Protein AF-A0A9D9LV75-F1 (afdb_monomer_lite)

Sequence (83 aa):
MKKILFSIFIVAALVLTTASAAFANGADFVSGKITAKGVGAAPAFATNPAQAVALAKRAAILDAYRNLAEYVNGVNLDSETTV

Secondary structure (DSSP, 8-state):
-HHHHHHHHHHHHHHHHGGG-----S-BTTTTB-------PPPTT-SSHHHHHHHHHHHHHHHHHHHHHHHHHSS---TT---

Structure (mmCIF, N/CA/C/O backbone):
data_AF-A0A9D9LV75-F1
#
_entry.id   AF-A0A9D9LV75-F1
#
loop_
_atom_site.group_PDB
_atom_site.id
_atom_site.type_symbol
_atom_site.label_atom_id
_atom_site.label_alt_id
_atom_site.label_comp_id
_atom_site.label_asym_id
_atom_site.label_entity_id
_atom_site.label_seq_id
_atom_site.pdbx_PDB_ins_code
_atom_site.Cartn_x
_atom_site.Cartn_y
_atom_site.Cartn_z
_atom_site.occupancy
_atom_site.B_iso_or_equiv
_atom_site.auth_seq_id
_atom_site.auth_comp_id
_atom_site.auth_asym_id
_atom_site.auth_atom_id
_atom_site.pdbx_PDB_model_num
ATOM 1 N N . MET A 1 1 ? -9.656 -49.503 20.640 1.00 57.81 1 MET A N 1
ATOM 2 C CA . MET A 1 1 ? -8.541 -48.564 20.917 1.00 57.81 1 MET A CA 1
ATOM 3 C C . MET A 1 1 ? -8.212 -47.666 19.720 1.00 57.81 1 MET A C 1
ATOM 5 O O . MET A 1 1 ? -8.235 -46.457 19.881 1.00 57.81 1 MET A O 1
ATOM 9 N N . LYS A 1 2 ? -8.012 -48.209 18.504 1.00 52.56 2 LYS A N 1
ATOM 10 C CA . LYS A 1 2 ? -7.661 -47.420 17.297 1.00 52.56 2 LYS A CA 1
ATOM 11 C 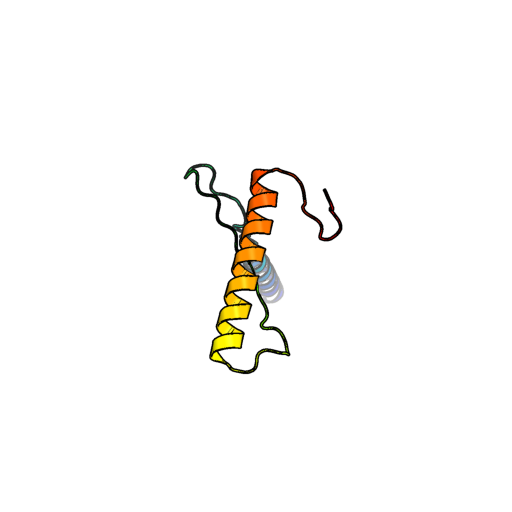C . LYS A 1 2 ? -8.669 -46.315 16.912 1.00 52.56 2 LYS A C 1
ATOM 13 O O . LYS A 1 2 ? -8.254 -45.239 16.509 1.00 52.56 2 LYS A O 1
ATOM 18 N N . LYS A 1 3 ? -9.979 -46.545 17.092 1.00 52.53 3 LYS A N 1
ATOM 19 C CA . LYS A 1 3 ? -11.043 -45.568 16.761 1.00 52.53 3 LYS A CA 1
ATOM 20 C C . LYS A 1 3 ? -11.062 -44.341 17.690 1.00 52.53 3 LYS A C 1
ATOM 22 O O . LYS A 1 3 ? -11.290 -43.237 17.221 1.00 52.53 3 LYS A O 1
ATOM 27 N N . ILE A 1 4 ? -10.762 -44.545 18.977 1.00 72.81 4 ILE A N 1
ATOM 28 C CA . ILE A 1 4 ? -10.705 -43.488 20.007 1.00 72.81 4 ILE A CA 1
ATOM 29 C C . ILE A 1 4 ? -9.449 -42.624 19.826 1.00 72.81 4 ILE A C 1
ATOM 31 O O . ILE A 1 4 ? -9.487 -41.408 19.992 1.00 72.81 4 ILE A O 1
ATOM 35 N N . LEU A 1 5 ? -8.342 -43.248 19.414 1.00 64.19 5 LEU A N 1
ATOM 36 C CA . LEU A 1 5 ? -7.108 -42.538 19.089 1.00 64.19 5 LEU A CA 1
ATOM 37 C C . LEU A 1 5 ? -7.265 -41.671 17.826 1.00 64.19 5 LEU A C 1
ATOM 39 O O . LEU A 1 5 ? -6.780 -40.545 17.790 1.00 64.19 5 LEU A O 1
ATOM 43 N N . PHE A 1 6 ? -8.002 -42.158 16.821 1.00 65.12 6 PHE A N 1
ATOM 44 C CA . PHE A 1 6 ? -8.269 -41.415 15.585 1.00 65.12 6 PHE A CA 1
ATOM 45 C C . PHE A 1 6 ? -9.188 -40.201 15.812 1.00 65.12 6 PHE A C 1
ATOM 47 O O . PHE A 1 6 ? -8.947 -39.138 15.248 1.00 65.12 6 PHE A O 1
ATOM 54 N N . SER A 1 7 ? -10.189 -40.311 16.696 1.00 63.66 7 SER A N 1
ATOM 55 C CA . SER A 1 7 ? -11.042 -39.174 17.072 1.00 63.66 7 SER A CA 1
ATOM 56 C C . SER A 1 7 ? -10.294 -38.101 17.866 1.00 63.66 7 SER A C 1
ATO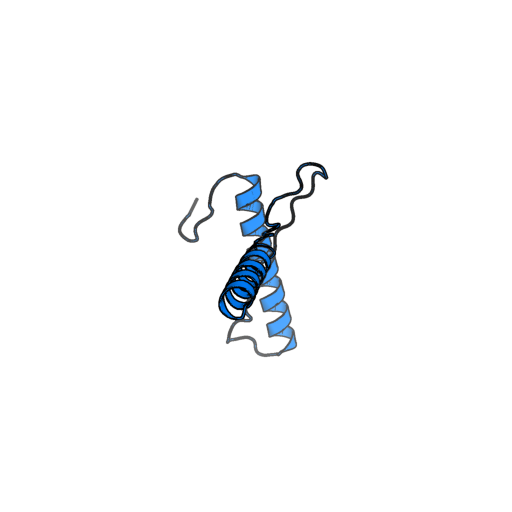M 58 O O . SER A 1 7 ? -10.516 -36.918 17.632 1.00 63.66 7 SER A O 1
ATOM 60 N N . ILE A 1 8 ? -9.367 -38.483 18.752 1.00 73.69 8 ILE A N 1
ATOM 61 C CA . ILE A 1 8 ? -8.518 -37.518 19.475 1.00 73.69 8 ILE A CA 1
ATOM 62 C C . ILE A 1 8 ? -7.592 -36.779 18.503 1.00 73.69 8 ILE A C 1
ATOM 64 O O . ILE A 1 8 ? -7.400 -35.573 18.633 1.00 73.69 8 ILE A O 1
ATOM 68 N N . PHE A 1 9 ? -7.073 -37.475 17.491 1.00 71.69 9 PHE A N 1
ATOM 69 C CA . PHE A 1 9 ? -6.220 -36.866 16.474 1.00 71.69 9 PHE A CA 1
ATOM 70 C C . PHE A 1 9 ? -6.978 -35.848 15.602 1.00 71.69 9 PHE A C 1
ATOM 72 O O . PHE A 1 9 ? -6.456 -34.773 15.320 1.00 71.69 9 PHE A O 1
ATOM 79 N N . ILE A 1 10 ? -8.234 -36.137 15.237 1.00 70.94 10 ILE A N 1
ATOM 80 C CA . ILE A 1 10 ? -9.095 -35.203 14.487 1.00 70.94 10 ILE A CA 1
ATOM 81 C C . ILE A 1 10 ? -9.457 -33.973 15.330 1.00 70.94 10 ILE A C 1
ATOM 83 O O . ILE A 1 10 ? -9.421 -32.853 14.825 1.00 70.94 10 ILE A O 1
ATOM 87 N N . VAL A 1 11 ? -9.758 -34.152 16.620 1.00 68.44 11 VAL A N 1
ATOM 88 C CA . VAL A 1 11 ? -10.055 -33.028 17.525 1.00 68.44 11 VAL A CA 1
ATOM 89 C C . VAL A 1 11 ? -8.811 -32.160 17.753 1.00 68.44 11 VAL A C 1
ATOM 91 O O . VAL A 1 11 ? -8.914 -30.937 17.726 1.00 68.44 11 VAL A O 1
ATOM 94 N N . ALA A 1 12 ? -7.624 -32.758 17.884 1.00 63.66 12 ALA A N 1
ATOM 95 C CA . ALA A 1 12 ? -6.368 -32.014 17.998 1.00 63.66 12 ALA A CA 1
ATOM 96 C C . ALA A 1 12 ? -6.041 -31.209 16.723 1.00 63.66 12 ALA A C 1
ATOM 98 O O . ALA A 1 12 ? -5.582 -30.072 16.815 1.00 63.66 12 ALA A O 1
ATOM 99 N N . ALA A 1 13 ? -6.329 -31.760 15.538 1.00 61.53 13 ALA A N 1
ATOM 100 C CA . ALA A 1 13 ? -6.156 -31.058 14.266 1.00 61.53 13 ALA A CA 1
ATOM 101 C C . ALA A 1 13 ? -7.138 -29.881 14.103 1.00 61.53 13 ALA A C 1
ATOM 103 O O . ALA A 1 13 ? -6.748 -28.823 13.613 1.00 61.53 13 ALA A O 1
ATOM 104 N N . LEU A 1 14 ? -8.384 -30.032 14.572 1.00 63.00 14 LEU A N 1
ATOM 105 C CA . LEU A 1 14 ? -9.403 -28.979 14.515 1.00 63.00 14 LEU A CA 1
ATOM 106 C C . LEU A 1 14 ? -9.074 -27.794 15.442 1.00 63.00 14 LEU A C 1
ATOM 108 O O . LEU A 1 14 ? -9.253 -26.637 15.061 1.00 63.00 14 LEU A O 1
ATOM 112 N N . VAL A 1 15 ? -8.531 -28.067 16.633 1.00 61.19 15 VAL A N 1
ATOM 113 C CA . VAL A 1 15 ? -8.110 -27.029 17.594 1.00 61.19 15 VAL A CA 1
ATOM 114 C C . VAL A 1 15 ? -6.894 -26.241 17.086 1.00 61.19 15 VAL A C 1
ATOM 116 O O . VAL A 1 15 ? -6.757 -25.052 17.372 1.00 61.19 15 VAL A O 1
ATOM 119 N N . LEU A 1 16 ? -6.033 -26.861 16.272 1.00 60.41 16 LEU A N 1
ATOM 120 C CA . LEU A 1 16 ? -4.870 -26.182 15.698 1.00 60.41 16 LEU A CA 1
ATOM 121 C C . LEU A 1 16 ? -5.250 -25.230 14.549 1.00 60.41 16 LEU A C 1
ATOM 123 O O . LEU A 1 16 ? -4.605 -24.199 14.370 1.00 60.41 16 LEU A O 1
ATOM 127 N N . THR A 1 17 ? -6.335 -25.513 13.818 1.00 60.19 17 THR A N 1
ATOM 128 C CA . THR A 1 17 ? -6.838 -24.619 12.757 1.00 60.19 17 THR A CA 1
ATOM 129 C C . THR A 1 17 ? -7.529 -23.356 13.274 1.00 60.19 17 THR A C 1
ATOM 131 O O . THR A 1 17 ? -7.612 -22.376 12.541 1.00 60.19 17 THR A O 1
ATOM 134 N N . THR A 1 18 ? -7.976 -23.320 14.534 1.00 56.25 18 THR A N 1
ATOM 135 C CA . THR A 1 18 ? -8.565 -22.105 15.130 1.00 56.25 18 THR A CA 1
ATOM 136 C C . THR A 1 18 ? -7.524 -21.134 15.696 1.00 56.25 18 THR A C 1
ATOM 138 O O . THR A 1 18 ? -7.868 -20.004 16.032 1.00 56.25 18 THR A O 1
ATOM 141 N N . ALA A 1 19 ? -6.246 -21.528 15.777 1.00 52.94 19 ALA A N 1
ATOM 142 C CA . ALA A 1 19 ? -5.170 -20.677 16.296 1.00 52.94 19 ALA A CA 1
ATOM 143 C C . ALA A 1 19 ? -4.659 -19.628 15.286 1.00 52.94 19 ALA A C 1
ATOM 145 O O . ALA A 1 19 ? -3.981 -18.681 15.679 1.00 52.94 19 ALA A O 1
ATOM 146 N N . SER A 1 20 ? -4.986 -19.756 13.996 1.00 54.03 20 SER A N 1
ATOM 147 C CA . SER A 1 20 ? -4.563 -18.811 12.949 1.00 54.03 20 SER A CA 1
ATOM 148 C C . SER A 1 20 ? -5.600 -17.735 12.606 1.00 54.03 20 SER A C 1
ATOM 150 O O . SER A 1 20 ? -5.363 -16.934 11.707 1.00 54.03 20 SER A O 1
ATOM 152 N N . ALA A 1 21 ? -6.707 -17.638 13.348 1.00 52.66 21 ALA A N 1
ATOM 153 C CA . ALA A 1 21 ? -7.687 -16.560 13.186 1.00 52.66 21 ALA A CA 1
ATOM 154 C C . ALA A 1 21 ? -7.389 -15.319 14.054 1.00 52.66 21 ALA A C 1
ATOM 156 O O . ALA A 1 21 ? -8.278 -14.506 14.300 1.00 52.66 21 ALA A O 1
ATOM 157 N N . ALA A 1 22 ? -6.142 -15.130 14.502 1.00 52.28 22 ALA A N 1
ATOM 158 C CA . ALA A 1 22 ? -5.702 -13.862 15.077 1.00 52.28 22 ALA A CA 1
ATOM 159 C C . ALA A 1 22 ? -5.455 -12.840 13.954 1.00 52.28 22 ALA A C 1
ATOM 161 O O . ALA A 1 22 ? -4.326 -12.432 13.679 1.00 52.28 22 ALA A O 1
ATOM 162 N N . PHE A 1 23 ? -6.530 -12.416 13.288 1.00 50.69 23 PHE A N 1
ATOM 163 C CA . PHE A 1 23 ? -6.522 -11.186 12.509 1.00 50.69 23 PHE A CA 1
ATOM 164 C C . PHE A 1 23 ? -6.437 -10.015 13.491 1.00 50.69 23 PHE A C 1
ATOM 166 O O . PHE A 1 23 ? -7.438 -9.397 13.837 1.00 50.69 23 PHE A O 1
ATOM 173 N N . ALA A 1 24 ? -5.226 -9.689 13.942 1.00 51.00 24 ALA A N 1
ATOM 174 C CA . ALA A 1 24 ? -4.938 -8.397 14.553 1.00 51.00 24 ALA A CA 1
ATOM 175 C C . ALA A 1 24 ? -4.909 -7.315 13.455 1.00 51.00 24 ALA A C 1
ATOM 177 O O . ALA A 1 24 ? -3.883 -6.701 13.185 1.00 51.00 24 ALA A O 1
ATOM 178 N N . ASN A 1 25 ? -6.043 -7.120 12.781 1.00 55.31 25 ASN A N 1
ATOM 179 C CA . ASN A 1 25 ? -6.350 -5.909 12.025 1.00 55.31 25 ASN A CA 1
ATOM 180 C C . ASN A 1 25 ? -7.336 -5.092 12.865 1.00 55.31 25 ASN A C 1
ATOM 182 O O . ASN A 1 25 ? -8.479 -4.874 12.483 1.00 55.31 25 ASN A O 1
ATOM 186 N N . GLY A 1 26 ? -6.908 -4.722 14.068 1.00 53.81 26 GLY A N 1
ATOM 187 C CA . GLY A 1 26 ? -7.677 -3.889 14.980 1.00 53.81 26 GLY A CA 1
ATOM 188 C C . GLY A 1 26 ? -6.772 -2.775 15.464 1.00 53.81 26 GLY A C 1
ATOM 189 O O . GLY A 1 26 ? -5.735 -3.054 16.063 1.00 53.81 26 GLY A O 1
ATOM 190 N N . ALA A 1 27 ? -7.128 -1.533 15.142 1.00 54.53 27 ALA A N 1
ATOM 191 C CA . ALA A 1 27 ? -6.460 -0.355 15.666 1.00 54.53 27 ALA A CA 1
ATOM 192 C C . ALA A 1 27 ? -6.369 -0.458 17.197 1.00 54.53 27 ALA A C 1
ATOM 194 O O . ALA A 1 27 ? -7.366 -0.709 17.876 1.00 54.53 27 ALA A O 1
ATOM 195 N N . ASP A 1 28 ? -5.162 -0.295 17.731 1.00 56.84 28 ASP A N 1
ATOM 196 C CA . ASP A 1 28 ? -4.926 -0.318 19.167 1.00 56.84 28 ASP A CA 1
ATOM 197 C C . ASP A 1 28 ? -5.297 1.057 19.738 1.00 56.84 28 ASP A C 1
ATOM 199 O O . ASP A 1 28 ? -4.471 1.959 19.894 1.00 56.84 28 ASP A O 1
ATOM 203 N N . PHE A 1 29 ? -6.596 1.255 19.973 1.00 54.66 29 PHE A N 1
ATOM 204 C CA . PHE A 1 29 ? -7.132 2.506 20.513 1.00 54.66 29 PHE A CA 1
ATOM 205 C C . PHE A 1 29 ? -6.638 2.792 21.941 1.00 54.66 29 PHE A C 1
ATOM 207 O O . PHE A 1 29 ? -6.703 3.936 22.383 1.00 54.66 29 PHE A O 1
ATOM 214 N N . VAL A 1 30 ? -6.103 1.786 22.646 1.00 56.00 30 VAL A N 1
ATOM 215 C CA . VAL A 1 30 ? -5.527 1.938 23.993 1.00 56.00 30 VAL A CA 1
ATOM 216 C C . VAL A 1 30 ? -4.187 2.674 23.943 1.00 56.00 30 VAL A C 1
ATOM 218 O O . VAL A 1 30 ? -3.880 3.454 24.841 1.00 56.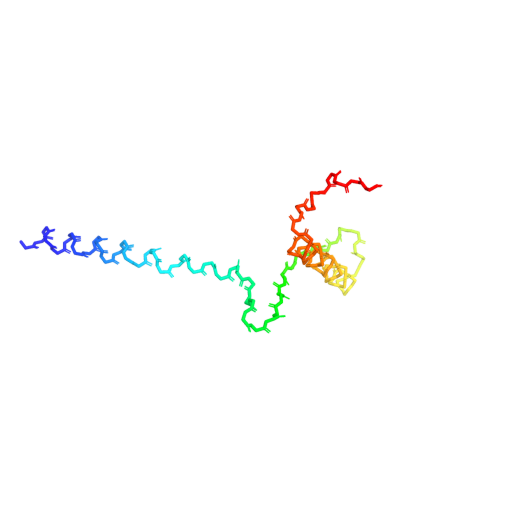00 30 VAL A O 1
ATOM 221 N N . SER A 1 31 ? -3.408 2.481 22.877 1.00 59.47 31 SER A N 1
ATOM 222 C CA . SER A 1 31 ? -2.127 3.165 22.660 1.00 59.47 31 SER A CA 1
ATOM 223 C C . SER A 1 31 ? -2.233 4.385 21.731 1.00 59.47 31 SER A C 1
ATOM 225 O O . SER A 1 31 ? -1.225 5.034 21.447 1.00 59.47 31 SER A O 1
ATOM 227 N N . GLY A 1 32 ? -3.445 4.730 21.273 1.00 60.66 32 GLY A N 1
ATOM 228 C CA . GLY A 1 32 ? -3.718 5.914 20.449 1.00 60.66 32 GLY A CA 1
ATOM 229 C C . GLY A 1 32 ? -3.072 5.881 19.060 1.00 60.66 32 GLY A C 1
ATOM 230 O O . GLY A 1 32 ? -2.935 6.924 18.421 1.00 60.66 32 GLY A O 1
ATOM 231 N N . LYS A 1 33 ? -2.641 4.704 18.585 1.00 63.22 33 LYS A N 1
ATOM 232 C CA . LYS A 1 33 ? -1.879 4.569 17.342 1.00 63.22 33 LYS A CA 1
ATOM 233 C C . LYS A 1 33 ? -2.666 3.798 16.288 1.00 63.22 33 LYS A C 1
ATOM 235 O O . LYS A 1 33 ? -2.876 2.593 16.396 1.00 63.22 33 LYS A O 1
ATOM 240 N N . ILE A 1 34 ? -3.007 4.485 15.203 1.00 70.75 34 ILE A N 1
ATOM 241 C CA . ILE A 1 34 ? -3.598 3.870 14.012 1.00 70.75 34 ILE A CA 1
ATOM 242 C C . ILE A 1 34 ? -2.461 3.551 13.037 1.00 70.75 34 ILE A C 1
ATOM 244 O O . ILE A 1 34 ? -1.692 4.430 12.652 1.00 70.75 34 ILE A O 1
ATOM 248 N N . THR A 1 35 ? -2.318 2.278 12.669 1.00 79.62 35 THR A N 1
ATOM 249 C CA . THR A 1 35 ? -1.325 1.826 11.684 1.00 79.62 35 THR A CA 1
ATOM 250 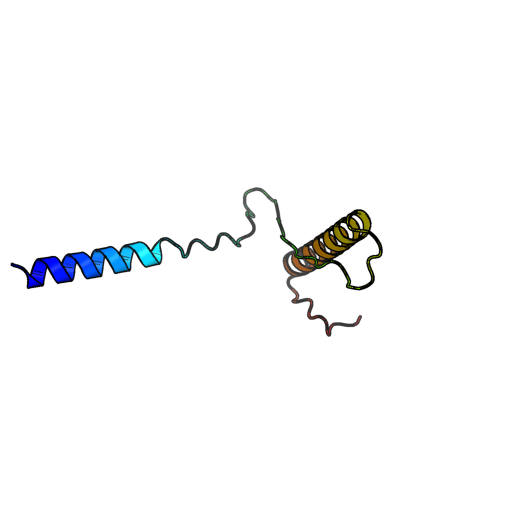C C . THR A 1 35 ? -2.060 1.251 10.482 1.00 79.62 35 THR A C 1
ATOM 252 O O . THR A 1 35 ? -2.855 0.332 10.653 1.00 79.62 35 THR A O 1
ATOM 255 N N . ALA A 1 36 ? -1.768 1.742 9.276 1.00 80.81 36 ALA A N 1
ATOM 256 C CA . ALA A 1 36 ? -2.244 1.129 8.038 1.00 80.81 36 ALA A CA 1
ATOM 257 C C . ALA A 1 36 ? -1.083 0.570 7.220 1.00 80.81 36 ALA A C 1
ATOM 259 O O . ALA A 1 36 ? 0.044 1.068 7.263 1.00 80.81 36 ALA A O 1
ATOM 260 N N . LYS A 1 37 ? -1.385 -0.477 6.457 1.00 86.31 37 LYS A N 1
ATOM 261 C CA . LYS A 1 37 ? -0.491 -1.061 5.460 1.00 86.31 37 LYS A CA 1
ATOM 262 C C . LYS A 1 37 ? -1.043 -0.731 4.083 1.00 86.31 37 LYS A C 1
ATOM 264 O O . LYS A 1 37 ? -2.259 -0.707 3.918 1.00 86.31 37 LYS A O 1
ATOM 269 N N . GLY A 1 38 ? -0.154 -0.500 3.127 1.00 85.31 38 GLY A N 1
ATOM 270 C CA . GLY A 1 38 ? -0.519 -0.284 1.735 1.00 85.31 38 GLY A CA 1
ATOM 271 C C . GLY A 1 38 ? 0.384 -1.067 0.795 1.00 85.31 38 GLY A C 1
ATOM 272 O O . GLY A 1 38 ? 1.506 -1.439 1.155 1.00 85.31 38 GLY A O 1
ATOM 273 N N . VAL A 1 39 ? -0.125 -1.335 -0.399 1.00 88.62 39 VAL A N 1
ATOM 274 C CA . VAL A 1 39 ? 0.545 -2.092 -1.460 1.00 88.62 39 VAL A CA 1
ATOM 275 C C . VAL A 1 39 ? 0.720 -1.219 -2.693 1.00 88.62 39 VAL A C 1
ATOM 277 O O . VAL A 1 39 ? -0.121 -0.392 -3.024 1.00 88.62 39 VAL A O 1
ATOM 280 N N . GLY A 1 40 ? 1.848 -1.386 -3.379 1.00 86.62 40 GLY A N 1
ATOM 281 C CA . GLY A 1 40 ? 2.175 -0.593 -4.555 1.00 86.62 40 GLY A CA 1
ATOM 282 C C . GLY A 1 40 ? 2.957 -1.411 -5.561 1.00 86.62 40 GLY A C 1
ATOM 283 O O . GLY A 1 40 ? 4.011 -1.958 -5.239 1.00 86.62 40 GLY A O 1
ATOM 284 N N . ALA A 1 41 ? 2.434 -1.487 -6.780 1.00 88.44 41 ALA A N 1
ATOM 285 C CA . ALA A 1 41 ? 3.109 -2.110 -7.906 1.00 88.44 41 ALA A CA 1
ATOM 286 C C . ALA A 1 41 ? 3.866 -1.052 -8.714 1.00 88.44 41 ALA A C 1
ATOM 288 O O . ALA A 1 41 ? 3.405 0.080 -8.878 1.00 88.44 41 ALA A O 1
ATOM 289 N N . ALA A 1 42 ? 5.039 -1.421 -9.224 1.00 84.94 42 ALA A N 1
ATOM 290 C CA . ALA A 1 42 ? 5.758 -0.571 -10.158 1.00 84.94 42 ALA A CA 1
ATOM 291 C C . ALA A 1 42 ? 5.016 -0.542 -11.506 1.00 84.94 42 ALA A C 1
ATOM 293 O O . ALA A 1 42 ? 4.572 -1.593 -11.975 1.00 84.94 42 ALA A O 1
ATOM 294 N N . PRO A 1 43 ? 4.897 0.624 -12.157 1.00 78.81 43 PRO A N 1
ATOM 295 C CA . PRO A 1 43 ? 4.280 0.703 -13.470 1.00 78.81 43 PRO A CA 1
ATOM 296 C C . PRO A 1 43 ? 5.179 0.099 -14.556 1.00 78.81 43 PRO A C 1
ATOM 298 O O . PRO A 1 43 ? 6.405 0.210 -14.498 1.00 78.81 43 PRO A O 1
ATOM 301 N N . ALA A 1 44 ? 4.559 -0.464 -15.597 1.00 81.38 44 ALA A N 1
ATOM 302 C CA . ALA A 1 44 ? 5.258 -1.110 -16.713 1.00 81.38 44 ALA A CA 1
ATOM 303 C C . ALA A 1 44 ? 6.166 -0.160 -17.523 1.00 81.38 44 ALA A C 1
ATOM 305 O O . ALA A 1 44 ? 7.071 -0.616 -18.212 1.00 81.38 44 ALA A O 1
ATOM 306 N N . PHE A 1 45 ? 5.951 1.156 -17.428 1.00 81.44 45 PHE A N 1
ATOM 307 C CA . PHE A 1 45 ? 6.753 2.176 -18.112 1.00 81.44 45 PHE A CA 1
ATOM 308 C C . PHE A 1 45 ? 8.003 2.620 -17.331 1.00 81.44 45 PHE A C 1
ATOM 310 O O . PHE A 1 45 ? 8.699 3.53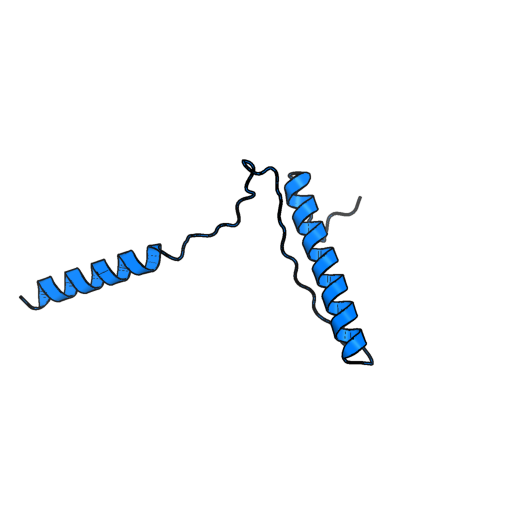8 -17.766 1.00 81.44 45 PHE A O 1
ATOM 317 N N . ALA A 1 46 ? 8.294 2.029 -16.166 1.00 79.81 46 ALA A N 1
ATOM 318 C CA . ALA A 1 46 ? 9.503 2.360 -15.420 1.00 79.81 46 ALA A CA 1
ATOM 319 C C . ALA A 1 46 ? 10.756 1.960 -16.220 1.00 79.81 46 ALA A C 1
ATOM 321 O O . ALA A 1 46 ? 10.985 0.787 -16.500 1.00 79.81 46 ALA A O 1
ATOM 322 N N . THR A 1 47 ? 11.584 2.942 -16.574 1.00 79.19 47 THR A N 1
ATOM 323 C CA . THR A 1 47 ? 12.755 2.762 -17.445 1.00 79.19 47 THR A CA 1
ATOM 324 C C . THR A 1 47 ? 13.941 2.126 -16.713 1.00 79.19 47 THR A C 1
ATOM 326 O O . THR A 1 47 ? 14.786 1.490 -17.333 1.00 79.19 47 THR A O 1
ATOM 329 N N . ASN A 1 48 ? 14.027 2.293 -15.389 1.00 87.00 48 ASN A N 1
ATOM 330 C CA . ASN A 1 48 ? 15.131 1.793 -14.565 1.00 87.00 48 ASN A CA 1
ATOM 331 C C . ASN A 1 48 ? 14.594 1.028 -13.337 1.00 87.00 48 ASN A C 1
ATOM 333 O O . ASN A 1 48 ? 13.626 1.488 -12.726 1.00 87.00 48 ASN A O 1
ATOM 337 N N . PRO A 1 49 ? 15.220 -0.086 -12.905 1.00 83.88 49 PRO A N 1
ATOM 338 C CA . PRO A 1 49 ? 14.841 -0.796 -11.678 1.00 83.88 49 PRO A CA 1
ATOM 339 C C . PRO A 1 49 ? 14.782 0.101 -10.428 1.00 83.88 49 PRO A C 1
ATOM 341 O O . PRO A 1 49 ? 13.861 -0.025 -9.624 1.00 83.88 49 PRO A O 1
ATOM 344 N N . ALA A 1 50 ? 15.696 1.063 -10.279 1.00 87.56 50 ALA A N 1
ATOM 345 C CA . ALA A 1 50 ? 15.658 2.026 -9.176 1.00 87.56 50 ALA A CA 1
ATOM 346 C C . ALA A 1 50 ? 14.412 2.930 -9.243 1.00 87.56 50 ALA A C 1
ATOM 348 O O . ALA A 1 50 ? 13.783 3.219 -8.224 1.00 87.56 50 ALA A O 1
ATOM 349 N N . GLN A 1 51 ? 14.014 3.332 -10.453 1.00 88.06 51 GLN A N 1
ATOM 350 C CA . GLN A 1 51 ? 12.795 4.105 -10.689 1.00 88.06 51 GLN A CA 1
ATOM 351 C C . GLN A 1 51 ? 11.543 3.264 -10.406 1.00 88.06 51 GLN A C 1
ATOM 353 O O . GLN A 1 51 ? 10.611 3.758 -9.775 1.00 88.06 51 GLN A O 1
ATOM 358 N N . ALA A 1 52 ? 11.534 1.991 -10.812 1.00 87.75 52 ALA A N 1
ATOM 359 C CA . ALA A 1 52 ? 10.439 1.058 -10.561 1.00 87.75 52 ALA A CA 1
ATOM 360 C C . ALA A 1 52 ? 10.176 0.895 -9.056 1.00 87.75 52 ALA A C 1
ATOM 362 O O . ALA A 1 52 ? 9.042 1.042 -8.604 1.00 87.75 52 ALA A O 1
ATOM 363 N N . VAL A 1 53 ? 11.234 0.692 -8.264 1.00 88.31 53 VAL A N 1
ATOM 364 C CA . VAL A 1 53 ? 11.138 0.589 -6.799 1.00 88.31 53 VAL A CA 1
ATOM 365 C C . VAL A 1 53 ? 10.659 1.901 -6.175 1.00 88.31 53 VAL A C 1
ATOM 367 O O . VAL A 1 53 ? 9.797 1.887 -5.294 1.00 88.31 53 VAL A O 1
ATOM 370 N N . ALA A 1 54 ? 11.167 3.047 -6.640 1.00 90.19 54 ALA A N 1
ATOM 371 C CA . ALA A 1 54 ? 10.729 4.350 -6.144 1.00 90.19 54 ALA A CA 1
ATOM 372 C C . ALA A 1 54 ? 9.233 4.598 -6.411 1.00 90.19 54 ALA A C 1
ATOM 374 O O . ALA A 1 54 ? 8.527 5.102 -5.536 1.00 90.19 54 ALA A O 1
ATOM 375 N N . LEU A 1 55 ? 8.738 4.217 -7.590 1.00 89.88 55 LEU A N 1
ATOM 376 C CA . LEU A 1 55 ? 7.328 4.347 -7.961 1.00 89.88 55 LEU A CA 1
ATOM 377 C C . LEU A 1 55 ? 6.438 3.365 -7.192 1.00 89.88 55 LEU A C 1
ATOM 379 O O . LEU A 1 55 ? 5.418 3.787 -6.651 1.00 89.88 55 LEU A O 1
ATOM 383 N N . ALA A 1 56 ? 6.854 2.104 -7.050 1.00 89.00 56 ALA A N 1
ATOM 384 C CA . ALA A 1 56 ? 6.144 1.111 -6.243 1.00 89.00 56 ALA A CA 1
ATOM 385 C C . ALA A 1 56 ? 6.001 1.563 -4.782 1.00 89.00 56 ALA A C 1
ATOM 387 O O . ALA A 1 56 ? 4.915 1.508 -4.210 1.00 89.00 56 ALA A O 1
ATOM 388 N N . LYS A 1 57 ? 7.077 2.096 -4.188 1.00 90.00 57 LYS A N 1
ATOM 389 C CA . LYS A 1 57 ? 7.045 2.623 -2.817 1.00 90.00 57 LYS A CA 1
ATOM 390 C C . LYS A 1 57 ? 6.085 3.804 -2.679 1.00 90.00 57 LYS A C 1
ATOM 392 O O . LYS A 1 57 ? 5.357 3.880 -1.694 1.00 90.00 57 LYS A O 1
ATOM 397 N N . ARG A 1 58 ? 6.066 4.719 -3.652 1.00 92.31 58 ARG A N 1
ATOM 398 C CA . ARG A 1 58 ? 5.122 5.849 -3.660 1.00 92.31 58 ARG A CA 1
ATOM 399 C C . ARG A 1 58 ? 3.678 5.368 -3.745 1.00 92.31 58 ARG A C 1
ATOM 401 O O . ARG A 1 58 ? 2.859 5.824 -2.957 1.00 92.31 58 ARG A O 1
ATOM 408 N N . ALA A 1 59 ? 3.390 4.420 -4.635 1.00 90.50 59 ALA A N 1
ATOM 409 C CA . ALA A 1 59 ? 2.066 3.819 -4.748 1.00 90.50 59 ALA A CA 1
ATOM 410 C C . ALA A 1 59 ? 1.633 3.148 -3.432 1.00 90.50 59 ALA A C 1
ATOM 412 O O . ALA A 1 59 ? 0.534 3.409 -2.957 1.00 90.50 59 ALA A O 1
ATOM 413 N N . ALA A 1 60 ? 2.525 2.393 -2.782 1.00 90.31 60 ALA A N 1
ATOM 414 C CA . ALA A 1 60 ? 2.240 1.739 -1.502 1.00 90.31 60 ALA A CA 1
ATOM 415 C C . ALA A 1 60 ? 1.948 2.733 -0.367 1.00 90.31 60 ALA A C 1
ATOM 417 O O . ALA A 1 60 ? 1.101 2.475 0.484 1.00 90.31 60 ALA A O 1
ATOM 418 N N . ILE A 1 61 ? 2.638 3.876 -0.346 1.00 90.44 61 ILE A N 1
ATOM 419 C CA . ILE A 1 61 ? 2.396 4.935 0.642 1.00 90.44 61 ILE A CA 1
ATOM 420 C C . ILE A 1 61 ? 1.029 5.588 0.412 1.00 90.44 61 ILE A C 1
ATOM 422 O O . ILE A 1 61 ? 0.283 5.783 1.367 1.00 90.44 61 ILE A O 1
ATOM 426 N N . LEU A 1 62 ? 0.687 5.902 -0.840 1.00 90.94 62 LEU A N 1
ATOM 427 C CA . LEU A 1 62 ? -0.624 6.461 -1.185 1.00 90.94 62 LEU A CA 1
ATOM 428 C C . LEU A 1 62 ? -1.759 5.500 -0.813 1.00 90.94 62 LEU A C 1
ATOM 430 O O . LEU A 1 62 ? -2.769 5.923 -0.259 1.00 90.94 62 LEU A O 1
ATOM 434 N N . ASP A 1 63 ? -1.552 4.206 -1.047 1.00 89.94 63 ASP A N 1
ATOM 435 C CA . ASP A 1 63 ? -2.480 3.150 -0.658 1.00 89.94 63 ASP A CA 1
ATOM 436 C C . ASP A 1 63 ? -2.675 3.080 0.864 1.00 89.94 63 ASP A C 1
ATOM 438 O O . ASP A 1 63 ? -3.800 3.075 1.357 1.00 89.94 63 ASP A O 1
ATOM 442 N N . ALA A 1 64 ? -1.581 3.145 1.628 1.00 87.44 64 ALA A N 1
ATOM 443 C CA . ALA A 1 64 ? -1.645 3.183 3.085 1.00 87.44 64 ALA A CA 1
ATOM 444 C C . ALA A 1 64 ? -2.374 4.433 3.608 1.00 87.44 64 ALA A C 1
ATOM 446 O O . ALA A 1 64 ? -3.102 4.343 4.596 1.00 87.44 64 ALA A O 1
ATOM 447 N N . TYR A 1 65 ? -2.200 5.591 2.958 1.00 87.88 65 TYR A N 1
ATOM 448 C CA . TYR A 1 65 ? -2.919 6.814 3.323 1.00 87.88 65 TYR A CA 1
ATOM 449 C C . TYR A 1 65 ? -4.417 6.720 3.056 1.00 87.88 65 TYR A C 1
ATOM 451 O O . TYR A 1 65 ? -5.189 7.187 3.889 1.00 87.88 65 TYR A O 1
ATOM 459 N N . ARG A 1 66 ? -4.839 6.093 1.953 1.00 86.19 66 ARG A N 1
ATOM 460 C CA . ARG A 1 66 ? -6.263 5.836 1.701 1.00 86.19 66 ARG A CA 1
ATOM 461 C C . ARG A 1 66 ? -6.854 4.946 2.787 1.00 86.19 66 ARG A C 1
ATOM 463 O O . ARG A 1 66 ? -7.847 5.321 3.396 1.00 86.19 66 ARG A O 1
ATOM 470 N N . ASN A 1 67 ? -6.169 3.850 3.110 1.00 83.88 67 ASN A N 1
ATOM 471 C CA . ASN A 1 67 ? -6.601 2.940 4.166 1.00 83.88 67 ASN A CA 1
ATOM 472 C C . ASN A 1 67 ? -6.688 3.682 5.516 1.00 83.88 67 ASN A C 1
ATOM 474 O O . ASN A 1 67 ? -7.664 3.532 6.241 1.00 83.88 67 ASN A O 1
ATOM 478 N N . LEU A 1 68 ? -5.720 4.552 5.851 1.00 83.12 68 LEU A N 1
ATOM 479 C CA . LEU A 1 68 ? -5.816 5.421 7.037 1.00 83.12 68 LEU A CA 1
ATOM 480 C C . LEU A 1 68 ? -7.011 6.377 6.982 1.00 83.12 68 LEU A C 1
ATOM 482 O O . LEU A 1 68 ? -7.665 6.571 8.003 1.00 83.12 68 LEU A O 1
ATOM 486 N N . ALA A 1 69 ? -7.285 6.990 5.831 1.00 80.31 69 ALA A N 1
ATOM 487 C CA . ALA A 1 69 ? -8.405 7.909 5.670 1.00 80.31 69 ALA A CA 1
ATOM 488 C C . ALA A 1 69 ? -9.755 7.199 5.852 1.00 80.31 69 ALA A C 1
ATOM 490 O O . ALA A 1 69 ? -10.645 7.770 6.477 1.00 80.31 69 ALA A O 1
ATOM 491 N N . GLU A 1 70 ? -9.885 5.950 5.401 1.00 74.56 70 GLU A N 1
ATOM 492 C CA . GLU A 1 70 ? -11.049 5.098 5.683 1.00 74.56 70 GLU A CA 1
ATOM 493 C C . GLU A 1 70 ? -11.206 4.844 7.188 1.00 74.56 70 GLU A C 1
ATOM 495 O O . GLU A 1 70 ? -12.289 5.032 7.744 1.00 74.56 70 GLU A O 1
ATOM 500 N N . TYR A 1 71 ? -10.108 4.490 7.871 1.00 71.62 71 TYR A N 1
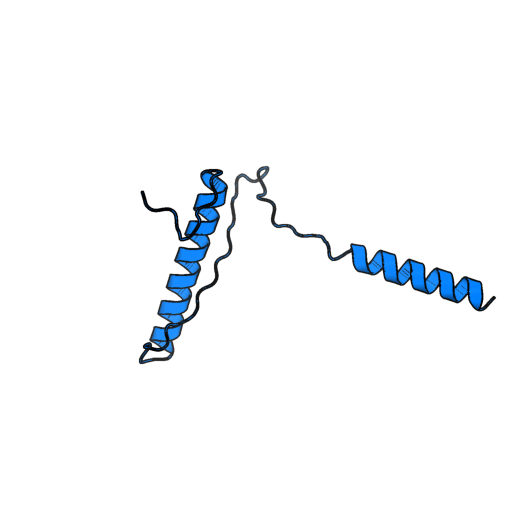ATOM 501 C CA . TYR A 1 71 ? -10.115 4.257 9.320 1.00 71.62 71 TYR A CA 1
ATOM 502 C C . TYR A 1 71 ? -10.442 5.517 10.140 1.00 71.62 71 TYR A C 1
ATOM 504 O O . TYR A 1 71 ? -11.112 5.405 11.163 1.00 71.62 71 TYR A O 1
ATOM 512 N N . VAL A 1 72 ? -9.971 6.703 9.731 1.00 70.69 72 VAL A N 1
ATOM 513 C CA . VAL A 1 72 ? -10.182 7.966 10.468 1.00 70.69 72 VAL A CA 1
ATOM 514 C C . VAL A 1 72 ? -11.554 8.577 10.187 1.00 70.69 72 VAL A C 1
ATOM 516 O O . VAL A 1 72 ? -12.197 9.064 11.113 1.00 70.69 72 VAL A O 1
ATOM 519 N N . ASN A 1 73 ? -12.013 8.559 8.933 1.00 65.31 73 ASN A N 1
ATOM 520 C CA . ASN A 1 73 ? -13.279 9.191 8.559 1.00 65.31 73 ASN A CA 1
ATOM 521 C C . ASN A 1 73 ? -14.495 8.276 8.757 1.00 65.31 73 ASN A C 1
ATOM 523 O O . ASN A 1 73 ? -15.621 8.759 8.682 1.00 65.31 73 ASN A O 1
ATOM 527 N N . GLY A 1 74 ? -14.306 6.973 8.996 1.00 57.97 74 GLY A N 1
ATOM 528 C CA . GLY A 1 74 ? -15.412 6.021 9.159 1.00 57.97 74 GLY A CA 1
ATOM 529 C C . GLY A 1 74 ? -16.240 5.805 7.884 1.00 57.97 74 GLY A C 1
ATOM 530 O O . GLY A 1 74 ? -17.339 5.256 7.953 1.00 57.97 74 GLY A O 1
ATOM 531 N N . VAL A 1 75 ? -15.728 6.235 6.725 1.00 55.16 75 VAL A N 1
ATOM 532 C CA . VAL A 1 75 ? -16.368 6.130 5.407 1.00 55.16 75 VAL A CA 1
ATOM 533 C C . VAL A 1 75 ? -15.469 5.282 4.507 1.00 55.16 75 VAL A C 1
ATOM 535 O O . VAL A 1 75 ? -14.271 5.543 4.418 1.00 55.16 75 VAL A O 1
ATOM 538 N N . ASN A 1 76 ? -16.036 4.267 3.846 1.00 52.44 76 ASN A N 1
ATOM 539 C CA . ASN A 1 76 ? -15.329 3.483 2.827 1.00 52.44 76 ASN A CA 1
ATOM 540 C C . ASN A 1 76 ? -15.030 4.386 1.617 1.00 52.44 76 ASN A C 1
ATOM 542 O O . ASN A 1 76 ? -15.960 4.865 0.971 1.00 52.44 76 ASN A O 1
ATOM 546 N N . LEU A 1 77 ? -13.750 4.615 1.318 1.00 52.53 77 LEU A N 1
ATOM 547 C CA . LEU A 1 77 ? -13.295 5.330 0.126 1.00 52.53 77 LEU A CA 1
ATOM 548 C C . LEU A 1 77 ? -13.136 4.324 -1.016 1.00 52.53 77 LEU A C 1
ATOM 550 O O . LEU A 1 77 ? -12.058 3.806 -1.291 1.00 52.53 77 LEU A O 1
ATOM 554 N N . ASP A 1 78 ? -14.255 4.043 -1.672 1.00 55.34 78 ASP A N 1
ATOM 555 C CA . ASP A 1 78 ? -14.300 3.338 -2.951 1.00 55.34 78 ASP A CA 1
ATOM 556 C C . ASP A 1 78 ? -13.580 4.170 -4.038 1.00 55.34 78 ASP A C 1
ATOM 558 O O . ASP A 1 78 ? -13.659 5.401 -4.045 1.00 55.34 78 ASP A O 1
ATOM 562 N N . SER A 1 79 ? -12.908 3.507 -4.986 1.00 56.03 79 SER A N 1
ATOM 563 C CA . SER A 1 79 ? -12.319 4.137 -6.180 1.00 56.03 79 SER A CA 1
ATOM 564 C C . SER A 1 79 ? -13.330 4.896 -7.063 1.00 56.03 79 SER A C 1
ATOM 566 O O . SER A 1 79 ? -12.906 5.652 -7.934 1.00 56.03 79 SER A O 1
ATOM 568 N N . GLU A 1 80 ? -14.638 4.734 -6.846 1.00 56.78 80 GLU A N 1
ATOM 569 C CA . GLU A 1 80 ? -15.717 5.495 -7.492 1.00 56.78 80 GLU A CA 1
ATOM 570 C C . GLU A 1 80 ? -16.103 6.797 -6.767 1.00 56.78 80 GLU A C 1
ATOM 572 O O . GLU A 1 80 ? -16.827 7.622 -7.331 1.00 56.78 80 GLU A O 1
ATOM 577 N N . THR A 1 81 ? -15.629 7.040 -5.539 1.00 48.59 81 THR A N 1
ATOM 578 C CA . THR A 1 81 ? -16.007 8.263 -4.811 1.00 48.59 81 THR A CA 1
ATOM 579 C C . THR A 1 81 ? -15.266 9.496 -5.342 1.00 48.59 81 THR A C 1
ATOM 581 O O . THR A 1 81 ? -14.094 9.730 -5.057 1.00 48.59 81 THR A O 1
ATOM 584 N N . THR A 1 82 ? -15.980 10.304 -6.131 1.00 48.22 82 THR A N 1
ATOM 585 C CA . THR A 1 82 ? -15.559 11.636 -6.596 1.00 48.22 82 THR A CA 1
ATOM 586 C C . THR A 1 82 ? -16.247 12.704 -5.736 1.00 48.22 82 THR A C 1
ATOM 588 O O . THR A 1 82 ? -17.450 12.596 -5.499 1.00 48.22 82 THR A O 1
ATOM 591 N N . VAL A 1 83 ? -15.488 13.697 -5.252 1.00 54.28 83 VAL A N 1
ATOM 592 C CA . VAL A 1 83 ? -15.974 14.842 -4.446 1.00 54.28 83 VAL A CA 1
ATOM 593 C C . VAL A 1 83 ? -16.471 15.967 -5.346 1.00 54.28 83 VAL A C 1
ATOM 595 O O . VAL A 1 83 ? -15.772 16.248 -6.346 1.00 54.28 83 VAL A O 1
#

pLDDT: mean 70.77, std 14.47, range [48.22, 92.31]

Radius of gyration: 21.87 Å; chains: 1; bounding box: 32×63×42 Å

Foldseek 3Di:
DVVVVVVVVVVVVVVVVVVPPPPPPDAPVVVPDDFFWFFFFFDPPQPDPVSSVVRRVVRRVVRRVLVVCCVVVVDNPDPPDDD